Protein AF-D8S8Z4-F1 (afdb_monomer_lite)

Organism: Selaginella moellendorffii (NCBI:txid88036)

InterPro domains:
  IPR000101 Gamma-glutamyltranspeptidase [PTHR11686] (6-102)
  IPR029055 Nucleophile aminohydrolases, N-terminal [SSF56235] (1-99)

Sequence (103 aa):
FLLLQLANGSAIAYDMREIAPAAASKDMYAKKPSSKVDGASSAGVPGELAGLHLAWQHFGRLPWKSLLEPAIKLARDGFVVTPYLEFEIAQSLKGILAHRTLR

Structure (mmCIF, N/CA/C/O backbone):
data_AF-D8S8Z4-F1
#
_entry.id   AF-D8S8Z4-F1
#
loop_
_atom_site.group_PDB
_atom_site.id
_atom_site.type_symbol
_atom_site.label_atom_id
_atom_site.label_alt_id
_atom_site.label_comp_id
_atom_site.label_asym_id
_atom_site.label_entity_id
_atom_site.label_seq_id
_atom_site.pdbx_PDB_ins_code
_atom_site.Cartn_x
_atom_site.Cartn_y
_atom_site.Cartn_z
_atom_site.occupancy
_atom_site.B_iso_or_equiv
_atom_site.auth_seq_id
_atom_site.auth_comp_id
_atom_site.auth_asym_id
_atom_site.auth_atom_id
_atom_site.pdbx_PDB_model_num
ATOM 1 N N . PHE A 1 1 ? 1.289 6.157 5.108 1.00 96.00 1 PHE A N 1
ATOM 2 C CA . PHE A 1 1 ? 1.109 6.686 6.480 1.00 96.00 1 PHE A CA 1
ATOM 3 C C . PHE A 1 1 ? -0.369 6.927 6.731 1.00 96.00 1 PHE A C 1
ATOM 5 O O . PHE A 1 1 ? -1.075 7.245 5.783 1.00 96.00 1 PHE A O 1
ATOM 12 N N . LEU A 1 2 ? -0.819 6.822 7.983 1.00 97.25 2 LEU A N 1
ATOM 13 C CA . LEU A 1 2 ? -2.171 7.199 8.412 1.00 97.25 2 LEU A CA 1
ATOM 14 C C . LEU A 1 2 ? -2.072 8.069 9.668 1.00 97.25 2 LEU A C 1
ATOM 16 O O . LEU A 1 2 ? -1.449 7.662 10.647 1.00 97.25 2 LEU A O 1
ATOM 20 N N . LEU A 1 3 ? -2.704 9.242 9.639 1.00 97.31 3 LEU A N 1
ATOM 21 C CA . LEU A 1 3 ? -2.925 10.077 10.818 1.00 97.31 3 LEU A CA 1
ATOM 22 C C . LEU A 1 3 ? -4.380 9.918 11.247 1.00 97.31 3 LEU A C 1
ATOM 24 O O . LEU A 1 3 ? -5.292 10.230 10.484 1.00 97.31 3 LEU A O 1
ATOM 28 N N . LEU A 1 4 ? -4.587 9.416 12.458 1.00 96.69 4 LEU A N 1
ATOM 29 C CA . LEU A 1 4 ? -5.903 9.178 13.028 1.00 96.69 4 LEU A CA 1
ATOM 30 C C . LEU A 1 4 ? -6.123 10.126 14.202 1.00 96.69 4 LEU A C 1
ATOM 32 O O . LEU A 1 4 ? -5.443 10.013 15.219 1.00 96.69 4 LEU A O 1
ATOM 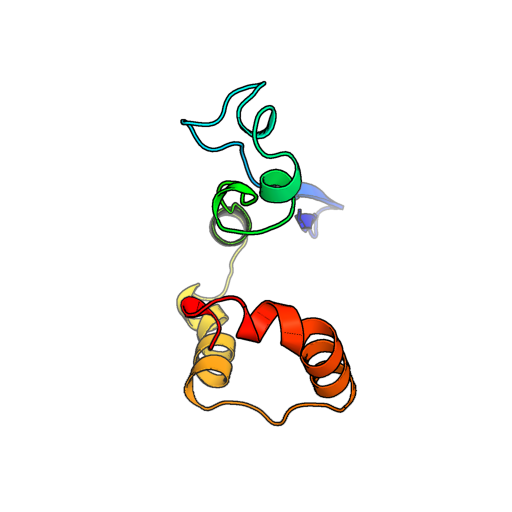36 N N . GLN A 1 5 ? -7.094 11.027 14.074 1.00 97.38 5 GLN A N 1
ATOM 37 C CA . GLN A 1 5 ? -7.600 11.806 15.200 1.00 97.38 5 GLN A CA 1
ATOM 38 C C . GLN A 1 5 ? -8.808 11.090 15.807 1.00 97.38 5 GLN A C 1
ATOM 40 O O . GLN A 1 5 ? -9.775 10.775 15.112 1.00 97.38 5 GLN A O 1
ATOM 45 N N . LEU A 1 6 ? -8.747 10.818 17.107 1.00 95.81 6 LEU A N 1
ATOM 46 C CA . LEU A 1 6 ? -9.830 10.202 17.861 1.00 95.81 6 LEU A CA 1
ATOM 47 C C . LEU A 1 6 ? -10.811 11.262 18.371 1.00 95.81 6 LEU A C 1
ATOM 49 O O . LEU A 1 6 ? -10.471 12.430 18.547 1.00 95.81 6 LEU A O 1
ATOM 53 N N . ALA A 1 7 ? -12.035 10.831 18.685 1.00 95.38 7 ALA A N 1
ATOM 54 C CA . ALA A 1 7 ? -13.093 11.716 19.181 1.00 95.38 7 ALA A CA 1
ATOM 55 C C . ALA A 1 7 ? -12.738 12.434 20.499 1.00 95.38 7 ALA A C 1
ATOM 57 O O . ALA A 1 7 ? -13.288 13.489 20.791 1.00 95.38 7 ALA A O 1
ATOM 58 N N . ASN A 1 8 ? -11.807 11.882 21.286 1.00 95.81 8 ASN A N 1
ATOM 59 C CA . ASN A 1 8 ? -11.290 12.508 22.508 1.00 95.81 8 ASN A CA 1
ATOM 60 C C . ASN A 1 8 ? -10.198 13.568 22.242 1.00 95.81 8 ASN A C 1
ATOM 62 O O . ASN A 1 8 ? -9.576 14.046 23.186 1.00 95.81 8 ASN A O 1
ATOM 66 N N . GLY A 1 9 ? -9.919 13.892 20.976 1.00 96.81 9 GLY A N 1
ATOM 67 C CA . GLY A 1 9 ? -8.917 14.875 20.565 1.00 96.81 9 GLY A CA 1
ATOM 68 C C . GLY A 1 9 ? -7.484 14.344 20.471 1.00 96.81 9 GLY A C 1
ATOM 69 O O . GLY A 1 9 ? -6.620 15.053 19.960 1.00 96.81 9 GLY A O 1
ATOM 70 N N . SER A 1 10 ? -7.211 13.110 20.910 1.00 97.00 10 SER A N 1
ATOM 71 C CA . SER A 1 10 ? -5.883 12.504 20.751 1.00 97.00 10 SER A CA 1
ATOM 72 C C . SER A 1 10 ? -5.601 12.117 19.296 1.00 97.00 10 SER A C 1
ATOM 74 O O . SER A 1 10 ? -6.519 11.823 18.529 1.00 97.00 10 SER A O 1
ATOM 76 N N . ALA A 1 11 ? -4.322 12.118 18.917 1.00 97.12 11 ALA A N 1
ATOM 77 C CA . ALA A 1 11 ? -3.873 11.769 17.575 1.00 97.12 11 ALA A CA 1
ATOM 78 C C . ALA A 1 11 ? -2.875 10.609 17.616 1.00 97.12 11 ALA A C 1
ATOM 80 O O . ALA A 1 11 ? -2.012 10.545 18.491 1.00 97.12 11 ALA A O 1
ATOM 81 N N . ILE A 1 12 ? -2.993 9.707 16.646 1.00 97.44 12 ILE A N 1
ATOM 82 C CA . ILE A 1 12 ? -2.128 8.542 16.476 1.00 97.44 12 ILE A CA 1
ATOM 83 C C . ILE A 1 12 ? -1.603 8.549 15.045 1.00 97.44 12 ILE A C 1
ATOM 85 O O . ILE A 1 12 ? -2.363 8.743 14.095 1.00 97.44 12 ILE A O 1
ATOM 89 N N . ALA A 1 13 ? -0.301 8.319 14.895 1.00 97.81 13 ALA A N 1
ATOM 90 C CA . ALA A 1 13 ? 0.340 8.146 13.602 1.00 97.81 13 ALA A CA 1
ATOM 91 C C . ALA A 1 13 ? 0.718 6.675 13.407 1.00 97.81 13 ALA A C 1
ATOM 93 O O . ALA A 1 13 ? 1.441 6.101 14.219 1.00 97.81 13 ALA A O 1
ATOM 94 N N . TYR A 1 14 ? 0.246 6.082 12.314 1.00 97.75 14 TYR A N 1
ATOM 95 C CA . TYR A 1 14 ? 0.678 4.765 11.863 1.00 97.75 14 TYR A CA 1
ATOM 96 C C . TYR A 1 14 ? 1.719 4.936 10.761 1.00 97.75 14 TYR A C 1
ATOM 98 O O . TYR A 1 14 ? 1.403 5.361 9.637 1.00 97.75 14 TYR A O 1
ATOM 106 N N . ASP A 1 15 ? 2.960 4.586 11.096 1.00 97.75 15 ASP A N 1
ATOM 107 C CA . ASP A 1 15 ? 4.007 4.381 10.109 1.00 97.75 15 ASP A CA 1
ATOM 108 C C . ASP A 1 15 ? 3.842 2.995 9.481 1.00 97.75 15 ASP A C 1
ATOM 110 O O . ASP A 1 15 ? 3.934 1.963 10.138 1.00 97.75 15 ASP A O 1
ATOM 114 N N . MET A 1 16 ? 3.527 3.009 8.193 1.00 97.38 16 MET A N 1
ATOM 115 C CA . MET A 1 16 ? 3.322 1.832 7.350 1.00 97.38 16 MET A CA 1
ATOM 116 C C . MET A 1 16 ? 4.208 1.923 6.104 1.00 97.38 16 MET A C 1
ATOM 118 O O . MET A 1 16 ? 3.858 1.405 5.043 1.00 97.38 16 MET A O 1
ATOM 122 N N . ARG A 1 17 ? 5.315 2.671 6.217 1.00 98.06 17 ARG A N 1
ATOM 123 C CA . ARG A 1 17 ? 6.311 2.817 5.165 1.00 98.06 17 ARG A CA 1
ATOM 124 C C . ARG A 1 17 ? 6.961 1.470 4.883 1.00 98.06 17 ARG A C 1
ATOM 126 O O . ARG A 1 17 ? 7.119 0.630 5.768 1.00 98.06 17 ARG A O 1
ATOM 133 N N . GLU A 1 18 ? 7.339 1.271 3.630 1.00 97.94 18 GLU A N 1
ATOM 134 C CA . GLU A 1 18 ? 8.115 0.112 3.235 1.00 97.94 18 GLU A CA 1
ATOM 135 C C . GLU A 1 18 ? 9.455 0.067 3.977 1.00 97.94 18 GLU A C 1
ATOM 137 O O . GLU A 1 18 ? 10.083 1.098 4.228 1.00 97.94 18 GLU A O 1
ATOM 142 N N . ILE A 1 19 ? 9.923 -1.143 4.277 1.00 97.62 19 ILE A N 1
ATOM 143 C CA . ILE A 1 19 ? 11.260 -1.367 4.837 1.00 97.62 19 ILE A CA 1
ATOM 144 C C . ILE A 1 19 ? 12.187 -1.968 3.784 1.00 97.62 19 ILE A C 1
ATOM 146 O O . ILE A 1 19 ? 11.745 -2.662 2.863 1.00 97.62 19 ILE A O 1
ATOM 150 N N . ALA A 1 20 ? 13.490 -1.720 3.923 1.00 97.38 20 ALA A N 1
ATOM 151 C CA . ALA A 1 20 ? 14.483 -2.376 3.084 1.00 97.38 20 ALA A CA 1
ATOM 152 C C . ALA A 1 20 ? 14.382 -3.908 3.264 1.00 97.38 20 ALA A C 1
ATOM 154 O O . ALA A 1 20 ? 14.335 -4.377 4.406 1.00 97.38 20 ALA A O 1
ATOM 155 N N . PRO A 1 21 ? 14.345 -4.701 2.177 1.00 97.31 21 PRO A N 1
ATOM 156 C CA . PRO A 1 21 ? 14.364 -6.157 2.279 1.00 97.31 21 PRO A CA 1
ATOM 157 C C . PRO A 1 21 ? 15.603 -6.657 3.030 1.00 97.31 21 PRO A C 1
ATOM 159 O O . PRO A 1 21 ? 16.660 -6.038 2.962 1.00 97.31 21 PRO A O 1
ATOM 162 N N . ALA A 1 22 ? 15.520 -7.823 3.677 1.00 97.56 22 ALA A N 1
ATOM 163 C CA . ALA A 1 22 ? 16.637 -8.376 4.458 1.00 97.56 22 ALA A CA 1
ATOM 164 C C . ALA A 1 22 ? 17.922 -8.609 3.636 1.00 97.56 22 ALA A C 1
ATOM 1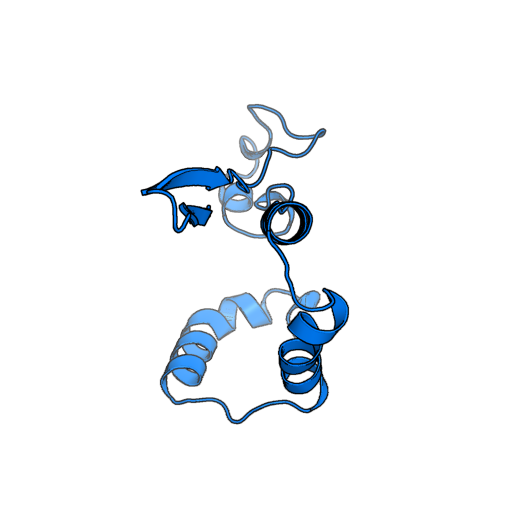66 O O . ALA A 1 22 ? 19.022 -8.569 4.175 1.00 97.56 22 ALA A O 1
ATOM 167 N N . ALA A 1 23 ? 17.784 -8.837 2.326 1.00 96.25 23 ALA A N 1
ATOM 168 C CA . ALA A 1 23 ? 18.904 -8.997 1.400 1.00 96.25 23 ALA A CA 1
ATOM 169 C C . ALA A 1 23 ? 19.455 -7.663 0.851 1.00 96.25 23 ALA A C 1
ATOM 171 O O . ALA A 1 23 ? 20.372 -7.673 0.029 1.00 96.25 23 ALA A O 1
ATOM 172 N N . ALA A 1 24 ? 18.888 -6.519 1.246 1.00 97.31 24 ALA A N 1
ATOM 173 C CA . ALA A 1 24 ? 19.346 -5.216 0.792 1.00 97.31 24 ALA A CA 1
ATOM 174 C C . ALA A 1 24 ? 20.738 -4.895 1.349 1.00 97.31 24 ALA A C 1
ATOM 176 O O . ALA A 1 24 ? 21.082 -5.226 2.483 1.00 97.31 24 ALA A O 1
ATOM 177 N N . SER A 1 25 ? 21.540 -4.204 0.546 1.00 97.12 25 SER A N 1
ATOM 178 C CA . SER A 1 25 ? 22.861 -3.727 0.942 1.00 97.12 25 SER A CA 1
ATOM 179 C C . SER A 1 25 ? 23.120 -2.350 0.347 1.00 97.12 25 SER A C 1
ATOM 181 O O . SER A 1 25 ? 22.497 -1.958 -0.641 1.00 97.12 25 SER A O 1
ATOM 183 N N . LYS A 1 26 ? 24.061 -1.613 0.944 1.00 97.38 26 LYS A N 1
ATOM 184 C CA . LYS A 1 26 ? 24.412 -0.245 0.533 1.00 97.38 26 LYS A CA 1
ATOM 185 C C . LYS A 1 26 ? 24.705 -0.130 -0.971 1.00 97.38 26 LYS A C 1
ATOM 187 O O . LYS A 1 26 ? 24.289 0.837 -1.600 1.00 97.38 26 LYS A O 1
ATOM 192 N N . ASP A 1 27 ? 25.369 -1.135 -1.541 1.00 97.06 27 ASP A N 1
ATOM 193 C CA . ASP A 1 27 ? 25.893 -1.095 -2.909 1.00 97.06 27 ASP A CA 1
ATOM 194 C C . ASP A 1 27 ? 25.090 -1.958 -3.902 1.00 97.06 27 ASP A C 1
ATOM 196 O O . ASP A 1 27 ? 25.538 -2.178 -5.030 1.00 97.06 27 ASP A O 1
ATOM 200 N N . MET A 1 28 ? 23.887 -2.431 -3.535 1.00 95.88 28 MET A N 1
ATOM 201 C CA . MET A 1 28 ? 23.082 -3.355 -4.359 1.00 95.88 28 MET A CA 1
ATOM 202 C C . MET A 1 28 ? 22.736 -2.826 -5.765 1.00 95.88 28 MET A C 1
ATOM 204 O O . MET A 1 28 ? 22.447 -3.610 -6.667 1.00 95.88 28 MET A O 1
ATOM 208 N N . TYR A 1 29 ? 22.831 -1.509 -5.983 1.00 97.19 29 TYR A N 1
ATOM 209 C CA . TYR A 1 29 ? 22.602 -0.863 -7.280 1.00 97.19 29 TYR A CA 1
ATOM 210 C C . TYR A 1 29 ? 23.870 -0.364 -7.981 1.00 97.19 29 TYR A C 1
ATOM 212 O O . TYR A 1 29 ? 23.769 0.146 -9.095 1.00 97.19 29 TYR A O 1
ATOM 220 N N . ALA A 1 30 ? 25.060 -0.506 -7.388 1.00 96.75 30 ALA A N 1
ATOM 221 C CA . ALA A 1 30 ? 26.289 0.096 -7.916 1.00 96.75 30 ALA A CA 1
ATOM 222 C C . ALA A 1 30 ? 26.609 -0.356 -9.353 1.00 96.75 30 ALA A C 1
ATOM 224 O O . ALA A 1 30 ? 27.023 0.444 -10.187 1.00 96.75 30 ALA A O 1
ATOM 225 N N . LYS A 1 31 ? 26.355 -1.635 -9.667 1.00 95.62 31 LYS A N 1
ATOM 226 C CA . LYS A 1 31 ? 26.588 -2.210 -11.005 1.00 95.62 31 LYS A CA 1
ATOM 227 C C . LYS A 1 31 ? 25.462 -1.929 -12.002 1.00 95.62 31 LYS A C 1
ATOM 229 O O . LYS A 1 31 ? 25.684 -2.006 -13.206 1.00 95.62 31 LYS A O 1
ATOM 234 N N . LYS A 1 32 ? 24.250 -1.649 -11.515 1.00 94.94 32 LYS A N 1
ATOM 235 C CA . LYS A 1 32 ? 23.069 -1.408 -12.352 1.00 94.94 32 LYS A CA 1
ATOM 236 C C . LYS A 1 32 ? 22.172 -0.335 -11.722 1.00 94.94 32 LYS A C 1
ATOM 238 O O . LYS A 1 32 ? 21.129 -0.662 -11.155 1.00 94.94 32 LYS A O 1
ATOM 243 N N . PRO A 1 33 ? 22.541 0.954 -11.841 1.00 94.56 33 PRO A N 1
ATOM 244 C CA . PRO A 1 33 ? 21.811 2.037 -11.188 1.00 94.56 33 PRO A CA 1
ATOM 245 C C . PRO A 1 33 ? 20.348 2.174 -11.618 1.00 94.56 33 PRO A C 1
ATOM 247 O O . PRO A 1 33 ? 19.560 2.700 -10.844 1.00 94.56 33 PRO A O 1
ATOM 250 N N . SER A 1 34 ? 19.957 1.713 -12.812 1.00 92.75 34 SER A N 1
ATOM 251 C CA . SER A 1 34 ? 18.556 1.748 -13.268 1.00 92.75 34 SER A CA 1
ATOM 252 C C . SER A 1 34 ? 17.635 0.811 -12.479 1.00 92.75 34 SER A C 1
ATOM 254 O O . SER A 1 34 ? 16.452 1.101 -12.330 1.00 92.75 34 SER A O 1
ATOM 256 N N . SER A 1 35 ? 18.173 -0.259 -11.884 1.00 92.62 35 SER A N 1
ATOM 257 C CA . SER A 1 35 ? 17.403 -1.225 -11.085 1.00 92.62 35 SER A CA 1
ATOM 258 C C . SER A 1 35 ? 16.895 -0.680 -9.744 1.00 92.62 35 SER A C 1
ATOM 260 O O . SER A 1 35 ? 16.148 -1.376 -9.060 1.00 92.62 35 SER A O 1
ATOM 262 N N . LYS A 1 36 ? 17.283 0.551 -9.375 1.00 94.19 36 LYS A N 1
ATOM 263 C CA . LYS A 1 36 ? 16.715 1.289 -8.235 1.00 94.19 36 LYS A CA 1
ATOM 264 C C . LYS A 1 36 ? 15.357 1.922 -8.546 1.00 94.19 36 LYS A C 1
ATOM 266 O O . LYS A 1 36 ? 14.659 2.315 -7.622 1.00 94.19 36 LYS A O 1
ATOM 271 N N . VAL A 1 37 ? 15.034 2.086 -9.831 1.00 91.06 37 VAL A N 1
ATOM 272 C CA . VAL A 1 37 ? 13.771 2.670 -10.304 1.00 91.06 37 VAL A CA 1
ATOM 273 C C . VAL A 1 37 ? 12.888 1.556 -10.852 1.00 91.06 37 VAL A C 1
ATOM 275 O O . VAL A 1 37 ? 11.753 1.400 -10.411 1.00 91.06 37 VAL A O 1
ATOM 278 N N . ASP A 1 38 ? 13.449 0.709 -11.718 1.00 87.19 38 ASP A N 1
ATOM 279 C CA . ASP A 1 38 ? 12.669 -0.262 -12.481 1.00 87.19 38 ASP A CA 1
ATOM 280 C C . ASP A 1 38 ? 12.909 -1.714 -12.047 1.00 87.19 38 ASP A C 1
ATOM 282 O O . ASP A 1 38 ? 14.045 -2.164 -11.848 1.00 87.19 38 ASP A O 1
ATOM 286 N N . GLY A 1 39 ? 11.818 -2.484 -12.023 1.00 87.19 39 GLY A N 1
ATOM 287 C CA . GLY A 1 39 ? 11.817 -3.923 -11.768 1.00 87.19 39 GLY A CA 1
ATOM 288 C C . GLY A 1 39 ? 11.734 -4.300 -10.288 1.00 87.19 39 GLY A C 1
ATOM 289 O O . GLY A 1 39 ? 11.772 -3.463 -9.401 1.00 87.19 39 GLY A O 1
ATOM 290 N N . ALA A 1 40 ? 11.631 -5.599 -10.005 1.00 88.94 40 ALA A N 1
ATOM 291 C CA . ALA A 1 40 ? 11.340 -6.095 -8.655 1.00 88.94 40 ALA A CA 1
ATOM 292 C C . ALA A 1 40 ? 12.356 -5.664 -7.580 1.00 88.94 40 ALA A C 1
ATOM 294 O O . ALA A 1 40 ? 12.001 -5.558 -6.412 1.00 88.94 40 ALA A O 1
ATOM 295 N N . SER A 1 41 ? 13.611 -5.406 -7.962 1.00 92.12 41 SER A N 1
ATOM 296 C CA . SER A 1 41 ? 14.641 -4.962 -7.023 1.00 92.12 41 SER A CA 1
ATOM 297 C C . SER A 1 41 ? 14.392 -3.566 -6.466 1.00 92.12 41 SER A C 1
ATOM 299 O O . SER A 1 41 ? 14.906 -3.294 -5.392 1.00 92.12 41 SER A O 1
ATOM 301 N N . SER A 1 42 ? 13.632 -2.703 -7.156 1.00 94.31 42 SER A N 1
ATOM 302 C CA . SER A 1 42 ? 13.340 -1.345 -6.680 1.00 94.31 42 SER A CA 1
ATOM 303 C C . SER A 1 42 ? 12.292 -1.302 -5.562 1.00 94.31 42 SER A C 1
ATOM 305 O O . SER A 1 42 ? 12.127 -0.266 -4.920 1.00 94.31 42 SER A O 1
ATOM 307 N N . ALA A 1 43 ? 11.605 -2.417 -5.294 1.00 95.88 43 ALA A N 1
ATOM 308 C CA . ALA A 1 43 ? 10.557 -2.495 -4.286 1.00 95.88 43 ALA A CA 1
ATOM 309 C C . ALA A 1 43 ? 11.116 -2.718 -2.867 1.00 95.88 43 ALA A C 1
ATOM 311 O O . ALA A 1 43 ? 11.923 -3.619 -2.625 1.00 95.88 43 ALA A O 1
ATOM 312 N N . GLY A 1 44 ? 10.628 -1.929 -1.906 1.00 97.31 44 GLY A N 1
ATOM 313 C CA . GLY A 1 44 ? 10.721 -2.258 -0.481 1.00 97.31 44 GLY A CA 1
ATOM 314 C C . GLY A 1 44 ? 9.671 -3.298 -0.072 1.00 97.31 44 GLY A C 1
ATOM 315 O O . GLY A 1 44 ? 8.769 -3.617 -0.845 1.00 97.31 44 GLY A O 1
ATOM 316 N N . VAL A 1 45 ? 9.761 -3.824 1.152 1.00 97.75 45 VAL A N 1
ATOM 317 C CA . VAL A 1 45 ? 8.727 -4.717 1.703 1.00 97.75 45 VAL A CA 1
ATOM 318 C C . VAL A 1 45 ? 7.454 -3.895 1.953 1.00 97.75 45 VAL A C 1
ATOM 320 O O . VAL A 1 45 ? 7.509 -2.985 2.782 1.00 97.75 45 VAL A O 1
ATOM 323 N N . PRO A 1 46 ? 6.321 -4.173 1.278 1.00 97.81 46 PRO A N 1
ATOM 324 C CA . PRO A 1 46 ? 5.121 -3.341 1.393 1.00 97.81 46 PRO A CA 1
ATOM 325 C C . PRO A 1 46 ? 4.513 -3.372 2.803 1.00 97.81 46 PRO A C 1
ATOM 327 O O . PRO A 1 46 ? 4.217 -4.445 3.328 1.00 97.81 46 PRO A O 1
ATOM 330 N N . GLY A 1 47 ? 4.297 -2.196 3.405 1.00 98.06 47 GLY A N 1
ATOM 331 C CA . GLY A 1 47 ? 3.774 -2.059 4.774 1.00 98.06 47 GLY A CA 1
ATOM 332 C C . GLY A 1 47 ? 2.291 -1.686 4.879 1.00 98.06 47 GLY A C 1
ATOM 333 O O . GLY A 1 47 ? 1.693 -1.850 5.941 1.00 98.06 47 GLY A O 1
ATOM 334 N N . GLU A 1 48 ? 1.674 -1.208 3.795 1.00 97.31 48 GLU A N 1
ATOM 335 C CA . GLU A 1 48 ? 0.348 -0.574 3.829 1.00 97.31 48 GLU A CA 1
ATOM 336 C C . GLU A 1 48 ? -0.753 -1.482 4.394 1.00 97.31 48 GLU A C 1
ATOM 338 O O . GLU A 1 48 ? -1.430 -1.104 5.349 1.00 97.31 48 GLU A O 1
ATOM 343 N N . LEU A 1 49 ? -0.899 -2.708 3.876 1.00 96.38 49 LEU A N 1
ATOM 344 C CA . LEU A 1 49 ? -1.927 -3.642 4.354 1.00 96.38 49 LEU A CA 1
ATOM 345 C C . LEU A 1 49 ? -1.736 -4.016 5.828 1.00 96.38 49 LEU A C 1
ATOM 347 O O . LEU A 1 49 ? -2.715 -4.107 6.566 1.00 96.38 49 LEU A O 1
ATOM 351 N N . ALA A 1 50 ? -0.487 -4.201 6.265 1.00 97.56 50 ALA A N 1
ATOM 352 C CA . ALA A 1 50 ? -0.178 -4.492 7.661 1.00 97.56 50 ALA A CA 1
ATOM 353 C C . ALA A 1 50 ? -0.537 -3.302 8.565 1.00 97.56 50 ALA A C 1
ATOM 355 O O . ALA A 1 50 ? -1.164 -3.488 9.607 1.00 97.56 50 ALA A O 1
ATOM 356 N N . GLY A 1 51 ? -0.208 -2.078 8.142 1.00 97.75 51 GLY A N 1
ATOM 357 C CA . GLY A 1 51 ? -0.543 -0.854 8.867 1.00 97.75 51 GLY A CA 1
ATOM 358 C C . GLY A 1 51 ? -2.047 -0.595 8.958 1.00 97.75 51 GLY A C 1
ATOM 359 O O . GLY A 1 51 ? -2.553 -0.283 10.036 1.00 97.75 51 GLY A O 1
ATOM 360 N N . LEU A 1 52 ? -2.780 -0.771 7.854 1.00 97.50 52 LEU A N 1
ATOM 361 C CA . LEU A 1 52 ? -4.240 -0.640 7.828 1.00 97.50 52 LEU A CA 1
ATOM 362 C C . LEU A 1 52 ? -4.919 -1.704 8.696 1.00 97.50 52 LEU A C 1
ATOM 364 O O . LEU A 1 52 ? -5.849 -1.388 9.438 1.00 97.50 52 LEU A O 1
ATOM 368 N N . HIS A 1 53 ? -4.435 -2.947 8.651 1.00 97.94 53 HIS A N 1
ATOM 369 C CA . HIS A 1 53 ? -4.951 -4.018 9.497 1.00 97.94 53 HIS A CA 1
ATOM 370 C C . HIS A 1 53 ? -4.680 -3.749 10.983 1.00 97.94 53 HIS A C 1
ATOM 372 O O . HIS A 1 53 ? -5.577 -3.932 11.798 1.00 97.94 53 HIS A O 1
ATOM 378 N N . LEU A 1 54 ? -3.496 -3.242 11.349 1.00 98.06 54 LEU A N 1
ATOM 379 C CA . LEU A 1 54 ? -3.182 -2.858 12.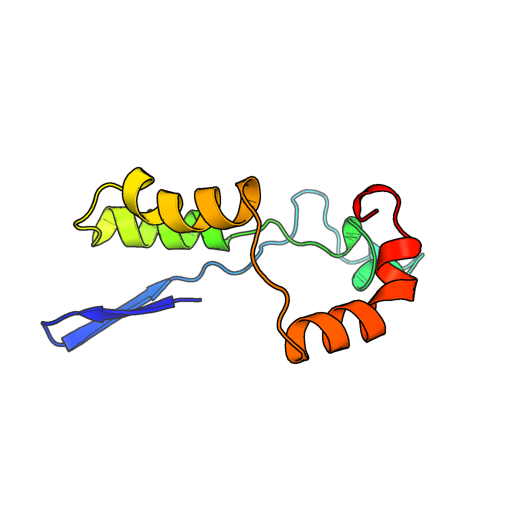730 1.00 98.06 54 LEU A CA 1
ATOM 380 C C . LEU A 1 54 ? -4.083 -1.715 13.228 1.00 98.06 54 LEU A C 1
ATOM 382 O O . LEU A 1 54 ? -4.603 -1.766 14.343 1.00 98.06 54 LEU A O 1
ATOM 386 N N . ALA A 1 55 ? -4.322 -0.696 12.397 1.00 97.50 55 ALA A N 1
ATOM 387 C CA . ALA A 1 55 ? -5.260 0.376 12.725 1.00 97.50 55 ALA A CA 1
ATOM 388 C C . ALA A 1 55 ? -6.689 -0.157 12.922 1.00 97.50 55 ALA A C 1
ATOM 390 O O . ALA A 1 55 ? -7.378 0.230 13.870 1.00 97.50 55 ALA A O 1
ATOM 391 N N . TRP A 1 56 ? -7.110 -1.099 12.074 1.00 97.75 56 TRP A N 1
ATOM 392 C CA . TRP A 1 56 ? -8.380 -1.801 12.222 1.00 97.75 56 TRP A CA 1
ATOM 393 C C . TRP A 1 56 ? -8.439 -2.666 13.492 1.00 97.75 56 TRP A C 1
ATOM 395 O O . TRP A 1 56 ? -9.464 -2.662 14.164 1.00 97.75 56 TRP A O 1
ATOM 405 N N . GLN A 1 57 ? -7.363 -3.346 13.889 1.00 98.06 57 GLN A N 1
ATOM 406 C CA . GLN A 1 57 ? -7.332 -4.106 15.146 1.00 98.06 57 GLN A CA 1
ATOM 407 C C . GLN A 1 57 ? -7.507 -3.207 16.376 1.00 98.06 57 GLN A C 1
ATOM 409 O O . GLN A 1 57 ? -8.123 -3.625 17.353 1.00 98.06 57 GLN A O 1
ATOM 414 N N . HIS A 1 58 ? -6.983 -1.979 16.336 1.00 97.00 58 HIS A N 1
ATOM 415 C CA . HIS A 1 58 ? -7.100 -1.037 17.451 1.00 97.00 58 HIS A CA 1
ATOM 416 C C . HIS A 1 58 ? -8.466 -0.336 17.506 1.00 97.00 58 HIS A C 1
ATOM 418 O O . HIS A 1 58 ? -9.009 -0.147 18.593 1.00 97.00 58 HIS A O 1
ATOM 424 N N . PHE A 1 59 ? -9.015 0.077 16.356 1.00 96.31 59 PHE A N 1
ATOM 425 C CA . PHE A 1 59 ? -10.169 0.992 16.305 1.00 96.31 59 PHE A CA 1
ATOM 426 C C . PHE A 1 59 ? -11.290 0.575 15.343 1.00 96.31 59 PHE A C 1
ATOM 428 O O . PHE A 1 59 ? -12.295 1.280 15.210 1.00 96.31 59 PHE A O 1
ATOM 435 N N . GLY A 1 60 ? -11.138 -0.551 14.653 1.00 95.56 60 GLY A N 1
ATOM 436 C CA . GLY A 1 60 ? -12.115 -1.076 13.709 1.00 95.56 60 GLY A CA 1
ATOM 437 C C . GLY A 1 60 ? -13.423 -1.473 14.387 1.00 95.56 60 GLY A C 1
ATOM 438 O O . GLY A 1 60 ? -13.444 -2.003 15.494 1.00 95.56 60 GLY A O 1
ATOM 439 N N . ARG A 1 61 ? -14.539 -1.211 13.703 1.00 96.44 61 ARG A N 1
ATOM 440 C CA . ARG A 1 61 ? -15.892 -1.552 14.184 1.00 96.44 61 ARG A CA 1
ATOM 441 C C . ARG A 1 61 ? -16.612 -2.555 13.295 1.00 96.44 61 ARG A C 1
ATOM 443 O O . ARG A 1 61 ? -17.421 -3.338 13.777 1.00 96.44 61 ARG A O 1
ATOM 450 N N . LEU A 1 62 ? -16.335 -2.512 11.995 1.00 98.00 62 LEU A N 1
ATOM 451 C CA . LEU A 1 62 ? -16.886 -3.451 11.025 1.00 98.00 62 LEU A CA 1
ATOM 452 C C . LEU A 1 62 ? -15.935 -4.640 10.853 1.00 98.00 62 LEU A C 1
ATOM 454 O O . LEU A 1 62 ? -14.723 -4.454 10.982 1.00 98.00 62 LEU A O 1
ATOM 458 N N . PRO A 1 63 ? -16.439 -5.843 10.530 1.00 97.94 63 PRO A N 1
ATOM 459 C CA . PRO A 1 63 ? -15.583 -6.988 10.239 1.00 97.94 63 PRO A CA 1
ATOM 460 C C . PRO A 1 63 ? -14.596 -6.673 9.107 1.00 97.94 63 PRO A C 1
ATOM 462 O O . PRO A 1 63 ? -15.009 -6.183 8.056 1.00 97.94 63 PRO A O 1
ATOM 465 N N . TRP A 1 64 ? -13.310 -6.999 9.295 1.00 97.56 64 TRP A N 1
ATOM 466 C CA . TRP A 1 64 ? -12.243 -6.719 8.321 1.00 97.56 64 TRP A CA 1
ATOM 467 C C . TRP A 1 64 ? -12.589 -7.198 6.912 1.00 97.56 64 TRP A C 1
ATOM 469 O O . TRP A 1 64 ? -12.481 -6.450 5.946 1.00 97.56 64 TRP A O 1
ATOM 479 N N . LYS A 1 65 ? -13.083 -8.437 6.809 1.00 97.50 65 LYS A N 1
ATOM 480 C CA . LYS A 1 65 ? -13.480 -9.044 5.537 1.00 97.50 65 LYS A CA 1
ATOM 481 C C . LYS A 1 65 ? -14.483 -8.173 4.779 1.00 97.50 65 LYS A C 1
ATOM 483 O O . LYS A 1 65 ? -14.279 -7.902 3.602 1.00 97.50 65 LYS A O 1
ATOM 488 N N . SER A 1 66 ? -15.522 -7.694 5.463 1.00 97.69 66 SER A N 1
ATOM 489 C CA . SER A 1 66 ? -16.585 -6.894 4.851 1.00 97.69 66 SER A CA 1
ATOM 490 C C . SER A 1 66 ? -16.078 -5.571 4.275 1.00 97.69 66 SER A C 1
ATOM 492 O O . SER A 1 66 ? -16.642 -5.084 3.301 1.00 97.69 66 SER A O 1
ATOM 494 N N . LEU A 1 67 ? -15.008 -5.003 4.841 1.00 97.62 67 LEU A N 1
ATOM 495 C CA . LEU A 1 67 ? -14.382 -3.779 4.329 1.00 97.62 67 LEU A CA 1
ATOM 496 C C . LEU A 1 67 ? -13.670 -4.001 2.985 1.00 97.62 67 LEU A C 1
ATOM 498 O O . LEU A 1 67 ? -13.553 -3.064 2.200 1.00 97.62 67 LEU A O 1
ATOM 502 N N . LEU A 1 68 ? -13.212 -5.226 2.708 1.00 97.56 68 LEU A N 1
ATOM 503 C CA . LEU A 1 68 ? -12.489 -5.572 1.481 1.00 97.56 68 LEU A CA 1
ATOM 504 C C . LEU A 1 68 ? -13.412 -6.015 0.339 1.00 97.56 68 LEU A C 1
ATOM 506 O O . LEU A 1 68 ? -13.014 -5.938 -0.822 1.00 97.56 68 LEU A O 1
ATOM 510 N N . GLU A 1 69 ? -14.637 -6.457 0.642 1.00 98.31 69 GLU A N 1
ATOM 511 C CA . GLU A 1 69 ? -15.590 -6.963 -0.360 1.00 98.31 69 GLU A CA 1
ATOM 512 C C . GLU A 1 69 ? -15.809 -6.005 -1.550 1.00 98.31 69 GLU A C 1
ATOM 514 O O . GLU A 1 69 ? -15.775 -6.481 -2.688 1.00 98.31 69 GLU A O 1
ATOM 519 N N . PRO A 1 70 ? -15.950 -4.672 -1.371 1.00 98.19 70 PRO A N 1
ATOM 520 C CA . PRO A 1 70 ? -16.099 -3.762 -2.508 1.00 98.19 70 PRO A CA 1
ATOM 521 C C . PRO A 1 70 ? -14.885 -3.769 -3.448 1.00 98.19 70 PRO A C 1
ATOM 523 O O . PRO A 1 70 ? -15.051 -3.816 -4.667 1.00 98.19 70 PRO A O 1
ATOM 526 N N . ALA A 1 71 ? -13.667 -3.777 -2.898 1.00 97.88 71 ALA A N 1
ATOM 527 C CA . ALA A 1 71 ? -12.436 -3.816 -3.687 1.00 97.88 71 ALA A CA 1
ATOM 528 C C . ALA A 1 71 ? -12.275 -5.159 -4.416 1.00 97.88 71 ALA A C 1
ATOM 530 O O . ALA A 1 71 ? -11.918 -5.188 -5.593 1.00 97.88 71 ALA A O 1
ATOM 531 N N . ILE A 1 72 ? -12.606 -6.269 -3.746 1.00 98.19 72 ILE A N 1
ATOM 532 C CA . ILE A 1 72 ? -12.603 -7.612 -4.342 1.00 98.19 72 ILE A CA 1
ATOM 533 C C . ILE A 1 72 ? -13.579 -7.678 -5.520 1.00 98.19 72 ILE A C 1
ATOM 535 O O . ILE A 1 72 ? -13.229 -8.215 -6.571 1.00 98.19 72 ILE A O 1
ATOM 539 N N . LYS A 1 73 ? -14.788 -7.129 -5.359 1.00 98.50 73 LYS A N 1
ATOM 540 C CA . LYS A 1 73 ? -15.798 -7.090 -6.418 1.00 98.50 73 LYS A CA 1
ATOM 541 C C . LYS A 1 73 ? -15.297 -6.310 -7.632 1.00 98.50 73 LYS A C 1
ATOM 543 O O . LYS A 1 73 ? -15.333 -6.843 -8.732 1.00 98.50 73 LYS A O 1
ATOM 548 N N . LEU A 1 74 ? -14.781 -5.095 -7.434 1.00 98.38 74 LEU A N 1
ATOM 549 C CA . LEU A 1 74 ? -14.245 -4.269 -8.525 1.00 98.38 74 LEU A CA 1
ATOM 550 C C . LEU A 1 74 ? -13.081 -4.952 -9.258 1.00 98.38 74 LEU A C 1
ATOM 552 O O . LEU A 1 74 ? -12.997 -4.869 -10.479 1.00 98.38 74 LEU A O 1
ATOM 556 N N . ALA A 1 75 ? -12.205 -5.653 -8.532 1.00 97.75 75 ALA A N 1
ATOM 557 C CA . ALA A 1 75 ? -11.079 -6.368 -9.127 1.00 97.75 75 ALA A CA 1
ATOM 558 C C . ALA A 1 75 ? -11.499 -7.620 -9.920 1.00 97.75 75 ALA A C 1
ATOM 560 O O . ALA A 1 75 ? -10.842 -7.965 -10.899 1.00 97.75 75 ALA A O 1
ATOM 561 N N . ARG A 1 76 ? -12.566 -8.315 -9.500 1.00 98.31 76 ARG A N 1
ATOM 562 C CA . ARG A 1 76 ? -13.069 -9.530 -10.167 1.00 98.31 76 ARG A CA 1
ATOM 563 C C . ARG A 1 76 ? -14.007 -9.231 -11.327 1.00 98.31 76 ARG A C 1
ATOM 565 O O . ARG A 1 76 ? -13.858 -9.819 -12.392 1.00 98.31 76 ARG A O 1
ATOM 572 N N . ASP A 1 77 ? -14.972 -8.350 -11.096 1.00 98.31 77 ASP A N 1
ATOM 573 C CA . ASP A 1 77 ? -16.049 -8.057 -12.043 1.00 98.31 77 ASP A CA 1
ATOM 574 C C . ASP A 1 77 ? -15.623 -6.976 -13.053 1.00 98.31 77 ASP A C 1
ATOM 576 O O . ASP A 1 77 ? -16.233 -6.832 -14.112 1.00 98.31 77 ASP A O 1
ATOM 580 N N . GLY A 1 78 ? -14.563 -6.226 -12.735 1.00 98.06 78 GLY A N 1
ATOM 581 C CA . GLY A 1 78 ? -14.096 -5.086 -13.511 1.00 98.06 78 GLY A CA 1
ATOM 582 C C . GLY A 1 78 ? -14.898 -3.810 -13.244 1.00 98.06 78 GLY A C 1
ATOM 583 O O . GLY A 1 78 ? -15.877 -3.780 -12.497 1.00 98.06 78 GLY A O 1
ATOM 584 N N . PHE A 1 79 ? -14.454 -2.717 -13.862 1.00 98.00 79 PHE A N 1
ATOM 585 C CA . PHE A 1 79 ? -15.123 -1.419 -13.830 1.00 98.00 79 PHE A CA 1
ATOM 586 C C . PHE A 1 79 ? -14.838 -0.644 -15.121 1.00 98.00 79 PHE A C 1
ATOM 588 O O . PHE A 1 79 ? -13.884 -0.940 -15.841 1.00 98.00 79 PHE A O 1
ATOM 595 N N . VAL A 1 80 ? -15.677 0.349 -15.429 1.00 98.12 80 VAL A N 1
ATOM 596 C CA . VAL A 1 80 ? -15.497 1.192 -16.619 1.00 98.12 80 VAL A CA 1
ATOM 597 C C . VAL A 1 80 ? -14.307 2.126 -16.408 1.00 98.12 80 VAL A C 1
ATOM 599 O O . VAL A 1 80 ? -14.275 2.894 -15.445 1.00 98.12 80 VAL A O 1
ATOM 602 N N . VAL A 1 81 ? -13.339 2.070 -17.323 1.00 97.69 81 VAL A N 1
ATOM 603 C CA . VAL A 1 81 ? -12.157 2.938 -17.312 1.00 97.69 81 VAL A CA 1
ATOM 604 C C . VAL A 1 81 ? -12.579 4.382 -17.586 1.00 97.69 81 VAL A C 1
ATOM 606 O O . VAL A 1 81 ? -13.293 4.664 -18.546 1.00 97.69 81 VAL A O 1
ATOM 609 N N . THR A 1 82 ? -12.143 5.302 -16.727 1.00 98.06 82 THR A N 1
ATOM 610 C CA . THR A 1 82 ? -12.374 6.739 -16.905 1.00 98.06 82 THR A CA 1
ATOM 611 C C . THR A 1 82 ? -11.312 7.344 -17.830 1.00 98.06 82 THR A C 1
ATOM 613 O O . THR A 1 82 ? -10.204 6.806 -17.900 1.00 98.06 82 THR A O 1
ATOM 616 N N . PRO A 1 83 ? -11.576 8.495 -18.480 1.00 98.44 83 PRO A N 1
ATOM 617 C CA . PRO A 1 83 ? -10.601 9.128 -19.377 1.00 98.44 83 PRO A CA 1
ATOM 618 C C . PRO A 1 83 ? -9.242 9.416 -18.723 1.00 98.44 83 PRO A C 1
ATOM 620 O O . PRO A 1 83 ? -8.204 9.346 -19.373 1.00 98.44 83 PRO A O 1
ATOM 623 N N . TYR A 1 84 ? -9.227 9.709 -17.417 1.00 98.00 84 TYR A N 1
ATOM 624 C CA . TYR A 1 84 ? -7.976 9.917 -16.686 1.00 98.00 84 TYR A CA 1
ATOM 625 C C . TYR A 1 84 ? -7.162 8.621 -16.561 1.00 98.00 84 TYR A C 1
ATOM 627 O O . TYR A 1 84 ? -5.971 8.613 -16.855 1.00 98.00 84 TYR A O 1
ATOM 635 N N . LEU A 1 85 ? -7.801 7.509 -16.184 1.00 97.31 85 LEU A N 1
ATOM 636 C CA . LEU A 1 85 ? -7.111 6.222 -16.090 1.00 97.31 85 LEU A CA 1
ATOM 637 C C . LEU A 1 85 ? -6.647 5.727 -17.469 1.00 97.31 85 LEU A C 1
ATOM 639 O O . LEU A 1 85 ? -5.550 5.189 -17.582 1.00 97.31 85 LEU A O 1
ATOM 643 N N . GLU A 1 86 ? -7.444 5.940 -18.518 1.00 97.69 86 GLU A N 1
ATOM 644 C CA . GLU A 1 86 ? -7.037 5.664 -19.900 1.00 97.69 86 GLU A CA 1
ATOM 645 C C . GLU A 1 86 ? -5.755 6.425 -20.266 1.00 97.69 86 GLU A C 1
ATOM 647 O O . GLU A 1 86 ? -4.798 5.823 -20.760 1.00 97.69 86 GLU A O 1
ATOM 652 N N . PHE A 1 87 ? -5.715 7.730 -19.977 1.00 97.94 87 PHE A N 1
ATOM 653 C CA . PHE A 1 87 ? -4.544 8.566 -20.226 1.00 97.94 87 PHE A CA 1
ATOM 654 C C . PHE A 1 87 ? -3.298 8.029 -19.506 1.00 97.94 87 PHE A C 1
ATOM 656 O O . PHE A 1 87 ? -2.257 7.853 -20.140 1.00 97.94 87 PHE A O 1
ATOM 663 N N . GLU A 1 88 ? -3.399 7.705 -18.215 1.00 97.25 88 GLU A N 1
ATOM 664 C CA . GLU A 1 88 ? -2.277 7.179 -17.421 1.00 97.25 88 GLU A CA 1
ATOM 665 C C . GLU A 1 88 ? -1.777 5.814 -17.932 1.00 97.25 88 GLU A C 1
ATOM 667 O O . GLU A 1 88 ? -0.566 5.576 -18.030 1.00 97.25 88 GLU A O 1
ATOM 672 N N . ILE A 1 89 ? -2.695 4.921 -18.328 1.00 95.44 89 ILE A N 1
ATOM 673 C CA . ILE A 1 89 ? -2.345 3.639 -18.957 1.00 95.44 89 ILE A CA 1
ATOM 674 C C . ILE A 1 89 ? -1.607 3.880 -20.278 1.00 95.44 89 ILE A C 1
ATOM 676 O O . ILE A 1 89 ? -0.582 3.241 -20.524 1.00 95.44 89 ILE A O 1
ATOM 680 N N . ALA A 1 90 ? -2.074 4.816 -21.110 1.00 96.56 90 ALA A N 1
ATOM 681 C CA . ALA A 1 90 ? -1.425 5.150 -22.374 1.00 96.56 90 ALA A CA 1
ATOM 682 C C . ALA A 1 90 ? -0.000 5.697 -22.166 1.00 96.56 90 ALA A C 1
ATOM 684 O O . ALA A 1 90 ? 0.919 5.282 -22.877 1.00 96.56 90 ALA A O 1
ATOM 685 N N .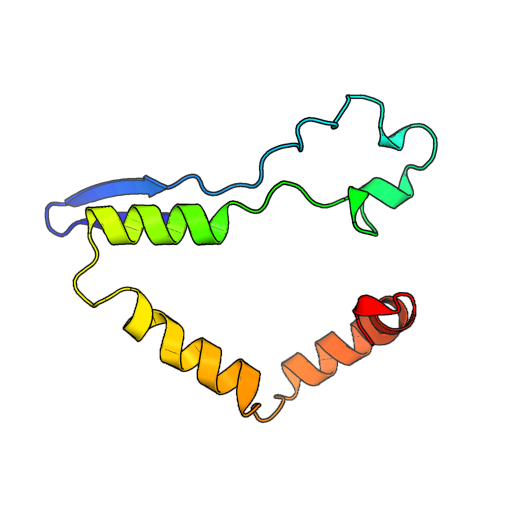 GLN A 1 91 ? 0.214 6.552 -21.157 1.00 97.12 91 GLN A N 1
ATOM 686 C CA . GLN A 1 91 ? 1.552 7.049 -20.797 1.00 97.12 91 GLN A CA 1
ATOM 687 C C . GLN A 1 91 ? 2.482 5.923 -20.318 1.00 97.12 91 GLN A C 1
ATOM 689 O O . GLN A 1 91 ? 3.678 5.920 -20.616 1.00 97.12 91 GLN A O 1
ATOM 694 N N . SER A 1 92 ? 1.930 4.928 -19.623 1.00 93.81 92 SER A N 1
ATOM 695 C CA . SER A 1 92 ? 2.690 3.814 -19.045 1.00 93.81 92 SER A CA 1
ATOM 696 C C . SER A 1 92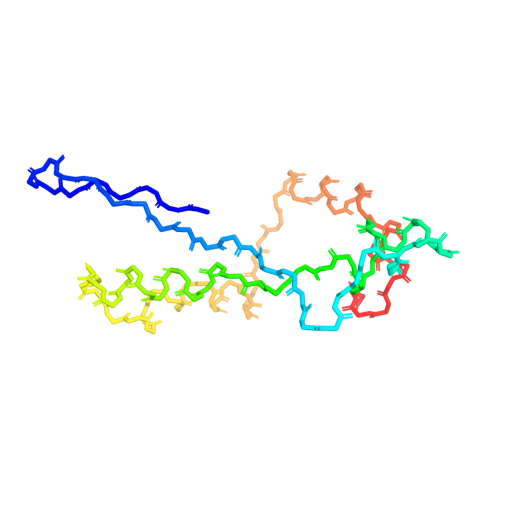 ? 2.85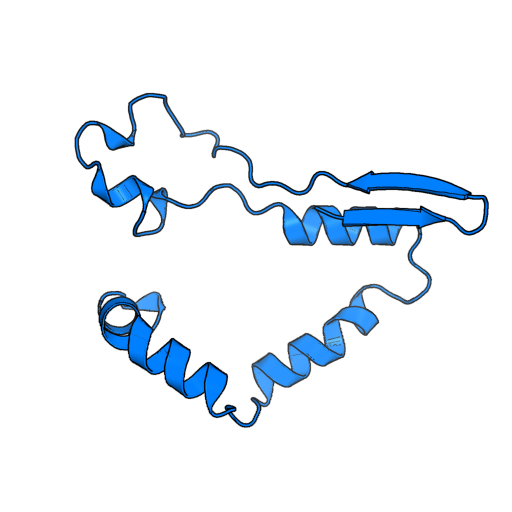0 2.615 -19.988 1.00 93.81 92 SER A C 1
ATOM 698 O O . SER A 1 92 ? 3.584 1.673 -19.673 1.00 93.81 92 SER A O 1
ATOM 700 N N . LEU A 1 93 ? 2.202 2.634 -21.160 1.00 93.81 93 LEU A N 1
ATOM 701 C CA . LEU A 1 93 ? 2.033 1.471 -22.035 1.00 93.81 93 LEU A CA 1
ATOM 702 C C . LEU A 1 93 ? 3.360 0.810 -22.421 1.00 93.81 93 LEU A C 1
ATOM 704 O O . LEU A 1 93 ? 3.481 -0.413 -22.387 1.00 93.81 93 LEU A O 1
ATOM 708 N N . LYS A 1 94 ? 4.389 1.605 -22.737 1.00 92.00 94 LYS A N 1
ATOM 709 C CA . LYS A 1 94 ? 5.722 1.083 -23.073 1.00 92.00 94 LYS A CA 1
ATOM 710 C C . LYS A 1 94 ? 6.317 0.256 -21.926 1.00 92.00 94 LYS A C 1
ATOM 712 O O . LYS A 1 94 ? 6.906 -0.792 -22.183 1.00 92.00 94 LYS A O 1
ATOM 717 N N . GLY A 1 95 ? 6.167 0.721 -20.684 1.00 87.62 95 GLY A N 1
ATOM 718 C CA . GLY A 1 95 ? 6.667 0.041 -19.488 1.00 87.62 95 GLY A CA 1
ATOM 719 C C . GLY A 1 95 ? 5.868 -1.219 -19.168 1.00 87.62 95 GLY A C 1
ATOM 720 O O . GLY A 1 95 ? 6.455 -2.280 -18.970 1.00 87.62 95 GLY A O 1
ATOM 721 N N . ILE A 1 96 ? 4.537 -1.132 -19.221 1.00 89.50 96 ILE A N 1
ATOM 722 C CA . ILE A 1 96 ? 3.631 -2.278 -19.036 1.00 89.50 96 ILE A CA 1
ATOM 723 C C . ILE A 1 96 ? 3.981 -3.383 -20.034 1.00 89.50 96 ILE A C 1
ATOM 725 O O . ILE A 1 96 ? 4.247 -4.523 -19.657 1.00 89.50 96 ILE A O 1
ATOM 729 N N . LEU A 1 97 ? 4.088 -3.029 -21.317 1.00 90.94 97 LEU A N 1
ATOM 730 C CA . LEU A 1 97 ? 4.471 -3.982 -22.343 1.00 90.94 97 LEU A CA 1
ATOM 731 C C . LEU A 1 97 ? 5.919 -4.462 -22.156 1.00 90.94 97 LEU A C 1
ATOM 733 O O . LEU A 1 97 ? 6.218 -5.588 -22.517 1.00 90.94 97 LEU A O 1
ATOM 737 N N . ALA A 1 98 ? 6.850 -3.729 -21.560 1.00 88.19 98 ALA A N 1
ATOM 738 C CA . ALA A 1 98 ? 8.197 -4.270 -21.339 1.00 88.19 98 ALA A CA 1
ATOM 739 C C . ALA A 1 98 ? 8.233 -5.467 -20.357 1.00 88.19 98 ALA A C 1
ATOM 741 O O . ALA A 1 98 ? 9.186 -6.250 -20.389 1.00 88.19 98 ALA A O 1
ATOM 742 N N . HIS A 1 99 ? 7.199 -5.661 -19.527 1.00 84.62 99 HIS A N 1
ATOM 743 C CA . HIS A 1 99 ? 7.174 -6.677 -18.473 1.00 84.62 99 HIS A CA 1
ATOM 744 C C . HIS A 1 99 ? 6.077 -7.728 -18.676 1.00 84.62 99 HIS A C 1
ATOM 746 O O . HIS A 1 99 ? 4.890 -7.434 -18.610 1.00 84.62 99 HIS A O 1
ATOM 752 N N . ARG A 1 100 ? 6.471 -9.001 -18.835 1.00 85.25 100 ARG A N 1
ATOM 753 C CA . ARG A 1 100 ? 5.536 -10.124 -19.058 1.00 85.25 100 ARG A CA 1
ATOM 754 C C . ARG A 1 100 ? 4.468 -10.268 -17.968 1.00 85.25 100 ARG A C 1
ATOM 756 O O . ARG A 1 100 ? 3.374 -10.705 -18.274 1.00 85.25 100 ARG A O 1
ATOM 763 N N . THR A 1 101 ? 4.787 -9.939 -16.719 1.00 86.62 101 THR A N 1
ATOM 764 C CA . THR A 1 101 ? 3.861 -10.059 -15.580 1.00 86.62 101 THR A CA 1
ATOM 765 C C . THR A 1 101 ? 2.807 -8.956 -15.522 1.00 86.62 101 THR A C 1
ATOM 767 O O . THR A 1 101 ? 1.885 -9.065 -14.725 1.00 86.62 101 THR A O 1
ATOM 770 N N . LEU A 1 102 ? 2.975 -7.884 -16.302 1.00 82.69 102 LEU A N 1
ATOM 771 C CA . LEU A 1 102 ? 2.041 -6.756 -16.374 1.00 82.69 102 LEU A CA 1
ATOM 772 C C . LEU A 1 102 ? 1.170 -6.801 -17.641 1.00 82.69 102 LEU A C 1
ATOM 774 O O . LEU A 1 102 ? 0.347 -5.910 -17.831 1.00 82.69 102 LEU A O 1
ATOM 778 N N . ARG A 1 103 ? 1.380 -7.798 -18.510 1.00 70.44 103 ARG A N 1
ATOM 779 C CA . ARG A 1 103 ? 0.591 -8.039 -19.722 1.00 70.44 103 ARG A CA 1
ATOM 780 C C . ARG A 1 103 ? -0.464 -9.109 -19.489 1.00 70.44 103 ARG A C 1
ATOM 782 O O . ARG A 1 103 ? -0.161 -10.061 -18.735 1.00 70.44 103 ARG A O 1
#

pLDDT: mean 95.57, std 4.23, range [70.44, 98.5]

Foldseek 3Di:
DDWDQDPVRDIDDQDQDFDAPPPDDPCPCVVPVCLCPDDPSVDGHGRVVVSVVVVCVVDNDDPPVVVCVVVVCCVVVHDDDDPVNVVVCVVCVVVLVVDPVSD

Secondary structure (DSSP, 8-state):
-EEEE-TTS-EEEE----B--TT--TTTTTT-GGGGTSSGGGPPBP-HHHHHHHHHHHH--S-HHHHHHHHHHHHHH--PPPHHHHHHHHHHHHHHHH-GGG-

Radius of gyration: 18.71 Å; chains: 1; bounding box: 44×25×46 Å